Protein AF-A0A7X5CXB2-F1 (afdb_monomer)

Foldseek 3Di:
DDPPPDPLVPLLVVLQVCLVPVDDQSKDAALCVSCVVSVHDSVVSVVSVVVCVVVVQWDDPDDRMIHGDPPVDDPDD

Sequence (77 aa):
MAAIDAAPASLTERVISYMKYKCHDQTLKGIEQAAFHLHCSARQLQRILNRSEAAGFVIKLGKGTYKFVEDSECFKK

Mean predicted aligned error: 8.69 Å

Nearest PDB structures (foldseek):
  7pga-assembly1_B  TM=7.923E-01  e=2.595E-02  Streptomyces peucetius
  7oz3-assembly1_D  TM=7.595E-01  e=3.592E-02  Streptococcus agalactiae
  8gzi-assembly1_A  TM=6.915E-01  e=7.349E-02  Apiospora montagnei NRRL 25634
  7wup-assembly1_B  TM=7.001E-01  e=8.933E-02  Apiospora montagnei NRRL 25634
  7y3h-assembly1_A  TM=6.932E-01  e=8.933E-02  Apiospora montagnei NRRL 25634

Secondary structure (DSSP, 8-state):
-------HHHHHHHHHHHHHHTSG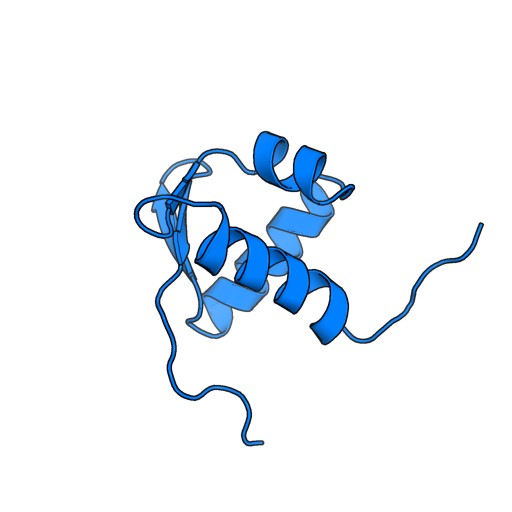GGEEE-HHHHHHHTT--HHHHHHHHHHHHHTTSEEEEETTEEEE---S-----

pLDDT: mean 73.09, std 15.53, range [37.22, 87.75]

Solvent-accessible surface area (backbone atoms only — not comparable to full-atom values): 4647 Å² total; per-residue (Å²): 138,81,84,79,86,60,61,77,58,66,63,46,51,50,52,50,48,42,33,68,76,69,28,76,89,24,42,49,73,41,54,57,61,53,12,61,78,68,77,43,52,47,70,57,48,51,55,46,50,54,51,33,35,77,70,57,39,30,45,80,77,55,99,50,28,35,32,56,41,88,66,90,78,87,86,83,130

Structure (mmCIF, N/CA/C/O backbone):
data_AF-A0A7X5CXB2-F1
#
_entry.id   AF-A0A7X5CXB2-F1
#
loop_
_atom_site.group_PDB
_atom_site.id
_atom_site.type_symbol
_atom_site.label_atom_id
_atom_site.label_alt_id
_atom_site.label_comp_id
_atom_site.label_asym_id
_atom_site.label_entity_id
_atom_site.label_seq_id
_atom_site.pdbx_PDB_ins_code
_atom_site.Cartn_x
_atom_site.Cartn_y
_atom_site.Cartn_z
_atom_site.occupancy
_atom_site.B_iso_or_equiv
_atom_site.auth_seq_id
_atom_site.auth_comp_id
_atom_site.auth_asym_id
_atom_site.auth_atom_id
_atom_site.pdbx_PDB_model_num
ATOM 1 N N . MET A 1 1 ? 16.118 -7.026 -15.508 1.00 37.81 1 MET A N 1
ATOM 2 C CA . MET A 1 1 ? 14.661 -7.044 -15.263 1.00 37.81 1 MET A CA 1
ATOM 3 C C . MET A 1 1 ? 14.365 -8.231 -14.354 1.00 37.81 1 MET A C 1
ATOM 5 O O . MET A 1 1 ? 14.353 -9.349 -14.843 1.00 37.81 1 MET A O 1
ATOM 9 N N . ALA A 1 2 ? 14.230 -8.031 -13.043 1.00 37.72 2 ALA A N 1
ATOM 10 C CA . ALA A 1 2 ? 13.790 -9.089 -12.134 1.00 37.72 2 ALA A CA 1
ATOM 11 C C . ALA A 1 2 ? 12.440 -8.656 -11.572 1.00 37.72 2 ALA A C 1
ATOM 13 O O . ALA A 1 2 ? 12.364 -7.806 -10.685 1.00 37.72 2 ALA A O 1
ATOM 14 N N . ALA A 1 3 ? 11.382 -9.171 -12.195 1.00 48.41 3 ALA A N 1
ATOM 15 C CA . ALA A 1 3 ? 10.043 -9.122 -11.647 1.00 48.41 3 ALA A CA 1
ATOM 16 C C . ALA A 1 3 ? 10.086 -9.893 -10.327 1.00 48.41 3 ALA A C 1
ATOM 18 O O . ALA A 1 3 ? 10.159 -11.119 -10.317 1.00 48.41 3 ALA A O 1
ATOM 19 N N . ILE A 1 4 ? 10.124 -9.159 -9.219 1.00 51.53 4 ILE A N 1
ATOM 20 C CA . ILE A 1 4 ? 9.864 -9.725 -7.904 1.00 51.53 4 ILE A CA 1
ATOM 21 C C . ILE A 1 4 ? 8.374 -10.060 -7.830 1.00 51.53 4 ILE A C 1
ATOM 23 O O . ILE A 1 4 ? 7.564 -9.300 -7.310 1.00 51.53 4 ILE A O 1
ATOM 27 N N . ASP A 1 5 ? 8.024 -11.215 -8.384 1.00 41.88 5 ASP A N 1
ATOM 28 C CA . ASP A 1 5 ? 6.834 -11.969 -8.005 1.00 41.88 5 ASP A CA 1
ATOM 29 C C . ASP A 1 5 ? 7.123 -12.625 -6.643 1.00 41.88 5 ASP A C 1
ATOM 31 O O . ASP A 1 5 ? 7.332 -13.824 -6.508 1.00 41.88 5 ASP A O 1
ATOM 35 N N . ALA A 1 6 ? 7.281 -11.789 -5.618 1.00 37.22 6 ALA A N 1
ATOM 36 C CA . ALA A 1 6 ? 7.174 -12.223 -4.238 1.00 37.22 6 ALA A CA 1
ATOM 37 C C . ALA A 1 6 ? 5.726 -11.957 -3.847 1.00 37.22 6 ALA A C 1
ATOM 39 O O . ALA A 1 6 ? 5.195 -10.895 -4.178 1.00 37.22 6 ALA A O 1
ATOM 40 N N . ALA A 1 7 ? 5.100 -12.939 -3.201 1.00 42.22 7 ALA A N 1
ATOM 41 C CA . ALA A 1 7 ? 3.733 -12.922 -2.697 1.00 42.22 7 ALA A CA 1
ATOM 42 C C . ALA A 1 7 ? 3.223 -11.508 -2.348 1.00 42.22 7 ALA A C 1
ATOM 44 O O . ALA A 1 7 ? 3.987 -10.693 -1.823 1.00 42.22 7 ALA A O 1
ATOM 45 N N . PRO A 1 8 ? 1.921 -11.210 -2.532 1.00 49.97 8 PRO A N 1
ATOM 46 C CA . PRO A 1 8 ? 1.361 -9.891 -2.219 1.00 49.97 8 PRO A CA 1
ATOM 47 C C . PRO A 1 8 ? 1.692 -9.390 -0.798 1.00 49.97 8 PRO A C 1
ATOM 49 O O . PRO A 1 8 ? 1.591 -8.189 -0.560 1.00 49.97 8 PRO A O 1
ATOM 52 N N . ALA A 1 9 ? 2.133 -10.274 0.103 1.00 53.53 9 ALA A N 1
ATOM 53 C CA . ALA A 1 9 ? 2.755 -9.989 1.389 1.00 53.53 9 ALA A CA 1
ATOM 54 C C . ALA A 1 9 ? 3.941 -8.997 1.329 1.00 53.53 9 ALA A C 1
ATOM 56 O O . ALA A 1 9 ? 3.839 -7.944 1.939 1.00 53.53 9 ALA A O 1
ATOM 57 N N . SER A 1 10 ? 5.014 -9.206 0.549 1.00 66.88 10 SER A N 1
ATOM 58 C CA . SER A 1 10 ? 6.249 -8.403 0.721 1.00 66.88 10 SER A CA 1
ATOM 59 C C . SER A 1 10 ? 6.099 -6.916 0.382 1.00 66.88 10 SER A C 1
ATOM 61 O O . SER A 1 10 ? 6.695 -6.064 1.038 1.00 66.88 10 SER A O 1
ATOM 63 N N . LEU A 1 11 ? 5.307 -6.577 -0.638 1.00 70.94 11 LEU A N 1
ATOM 64 C CA . LEU A 1 11 ? 5.089 -5.182 -1.031 1.00 70.94 11 LEU A CA 1
ATOM 65 C C . LEU A 1 11 ? 4.042 -4.514 -0.130 1.00 70.94 11 LEU A C 1
ATOM 67 O O . LEU A 1 11 ? 4.240 -3.387 0.320 1.00 70.94 11 LEU A O 1
ATOM 71 N N . THR A 1 12 ? 2.968 -5.234 0.202 1.00 74.44 12 THR A N 1
ATOM 72 C CA . THR A 1 12 ? 1.923 -4.754 1.117 1.00 74.44 12 THR A CA 1
ATOM 73 C C . THR A 1 12 ? 2.467 -4.547 2.527 1.00 74.44 12 THR A C 1
ATOM 75 O O . THR A 1 12 ? 2.250 -3.489 3.107 1.00 74.44 12 THR A O 1
ATOM 78 N N . GLU A 1 13 ? 3.245 -5.490 3.057 1.00 76.00 13 GLU A N 1
ATOM 79 C CA . GLU A 1 13 ? 3.920 -5.364 4.352 1.00 76.00 13 GLU A CA 1
ATOM 80 C C . GLU A 1 13 ? 4.886 -4.188 4.373 1.00 76.00 13 GLU A C 1
ATOM 82 O O . GLU A 1 13 ? 4.972 -3.492 5.382 1.00 76.00 13 GLU A O 1
ATOM 87 N N . ARG A 1 14 ? 5.582 -3.910 3.266 1.00 81.12 14 ARG A N 1
ATOM 88 C CA . ARG A 1 14 ? 6.472 -2.748 3.178 1.00 81.12 14 ARG A CA 1
ATOM 89 C C . ARG A 1 14 ? 5.691 -1.440 3.249 1.00 81.12 14 ARG A C 1
ATOM 91 O O . ARG A 1 14 ? 6.110 -0.526 3.954 1.00 81.12 14 ARG A O 1
ATOM 98 N N . VAL A 1 15 ? 4.552 -1.362 2.556 1.00 79.38 15 VAL A N 1
ATOM 99 C CA . VAL A 1 15 ? 3.636 -0.210 2.609 1.00 79.38 15 VAL A CA 1
ATOM 100 C C . VAL A 1 15 ? 3.069 -0.039 4.017 1.00 79.38 15 VAL A C 1
ATOM 102 O O . VAL A 1 15 ? 3.067 1.069 4.547 1.00 79.38 15 VAL A O 1
ATOM 105 N N . ILE A 1 16 ? 2.646 -1.132 4.648 1.00 78.44 16 ILE A N 1
ATOM 106 C CA . ILE A 1 16 ? 2.092 -1.126 6.003 1.00 78.44 16 ILE A CA 1
ATOM 107 C C . ILE A 1 16 ? 3.152 -0.733 7.033 1.00 78.44 16 ILE A C 1
ATOM 109 O O . ILE A 1 16 ? 2.908 0.138 7.862 1.00 78.44 16 ILE A O 1
ATOM 113 N N . SER A 1 17 ? 4.358 -1.287 6.939 1.00 79.31 17 SER A N 1
ATOM 114 C CA . SER A 1 17 ? 5.496 -0.908 7.782 1.00 79.31 17 SER A CA 1
ATOM 115 C C . SER A 1 17 ? 5.852 0.564 7.587 1.00 79.31 17 SER A C 1
ATOM 117 O O . SER A 1 17 ? 6.097 1.280 8.552 1.00 79.31 17 SER A O 1
ATOM 119 N N . TYR A 1 18 ? 5.816 1.061 6.349 1.00 8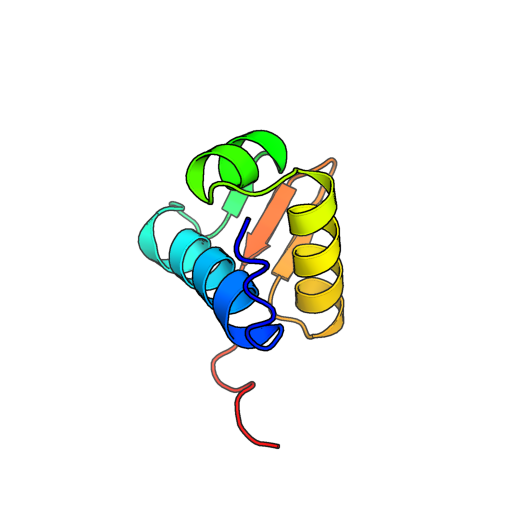1.12 18 TYR A N 1
ATOM 120 C CA . TYR A 1 18 ? 6.010 2.481 6.076 1.00 81.12 18 TYR A CA 1
ATOM 121 C C . TYR A 1 18 ? 4.934 3.336 6.766 1.00 81.12 18 TYR A C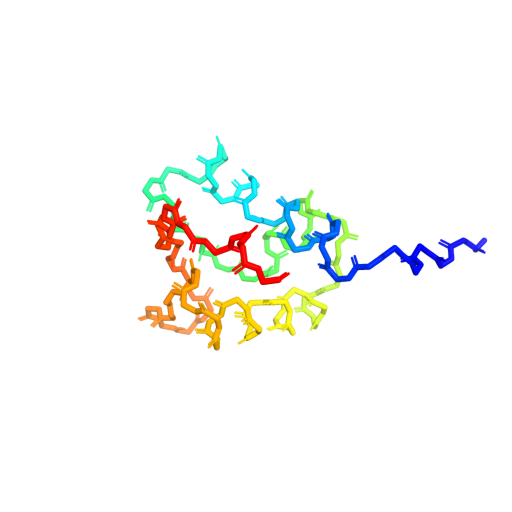 1
ATOM 123 O O . TYR A 1 18 ? 5.271 4.293 7.454 1.00 81.12 18 TYR A O 1
ATOM 131 N N . MET A 1 19 ? 3.654 2.968 6.688 1.00 79.94 19 MET A N 1
ATOM 132 C CA . MET A 1 19 ? 2.591 3.693 7.398 1.00 79.94 19 MET A CA 1
ATOM 133 C C . MET A 1 19 ? 2.735 3.611 8.927 1.00 79.94 19 MET A C 1
ATOM 135 O O . MET A 1 19 ? 2.472 4.602 9.600 1.00 79.94 19 MET A O 1
ATOM 139 N N . LYS A 1 20 ? 3.193 2.478 9.476 1.00 77.69 20 LYS A N 1
ATOM 140 C CA . LYS A 1 20 ? 3.414 2.296 10.921 1.00 77.69 20 LYS A CA 1
ATOM 141 C C . LYS A 1 20 ? 4.596 3.104 11.462 1.00 77.69 20 LYS A C 1
ATOM 143 O O . LYS A 1 20 ? 4.481 3.698 12.525 1.00 77.69 20 LYS A O 1
ATOM 148 N N . TYR A 1 21 ? 5.724 3.123 10.750 1.00 77.06 21 TYR A N 1
ATOM 149 C CA . TYR A 1 21 ? 6.978 3.695 11.261 1.00 77.06 21 TYR A CA 1
ATOM 150 C C . TYR A 1 21 ? 7.307 5.090 10.711 1.00 77.06 21 TYR A C 1
ATOM 152 O O . TYR A 1 21 ? 8.025 5.845 11.364 1.00 77.06 21 TYR A O 1
ATOM 160 N N . LYS A 1 22 ? 6.842 5.442 9.504 1.00 73.38 22 LYS A N 1
ATOM 161 C CA . LYS A 1 22 ? 7.157 6.725 8.845 1.00 73.38 22 LYS A CA 1
ATOM 162 C C . LYS A 1 22 ? 6.013 7.738 8.888 1.00 73.38 22 LYS A C 1
ATOM 164 O O . LYS A 1 22 ? 6.304 8.932 8.843 1.00 73.38 22 LYS A O 1
ATOM 169 N N . CYS A 1 23 ? 4.748 7.318 8.966 1.00 73.44 23 CYS A N 1
ATOM 170 C CA . CYS A 1 23 ? 3.625 8.257 9.039 1.00 73.44 23 CYS A CA 1
ATOM 171 C C . CYS A 1 23 ? 3.293 8.615 10.493 1.00 73.44 23 CYS A C 1
ATOM 173 O O . CYS A 1 23 ? 2.837 7.775 11.264 1.00 73.44 23 CYS A O 1
ATOM 175 N N . HIS A 1 24 ? 3.445 9.894 10.838 1.00 67.06 24 HIS A N 1
ATOM 176 C CA . HIS A 1 24 ? 2.843 10.461 12.046 1.00 67.06 24 HIS A CA 1
ATOM 177 C C . HIS A 1 24 ? 1.310 10.333 11.926 1.00 67.06 24 HIS A C 1
ATOM 179 O O . HIS A 1 24 ? 0.762 10.570 10.846 1.00 67.06 24 HIS A O 1
ATOM 185 N N . ASP A 1 25 ? 0.633 9.860 12.975 1.00 73.94 25 ASP A N 1
ATOM 186 C CA . ASP A 1 25 ? -0.807 9.531 12.984 1.00 73.94 25 ASP A CA 1
ATOM 187 C C . ASP A 1 25 ? -1.244 8.403 12.038 1.00 73.94 25 ASP A C 1
ATOM 189 O O . ASP A 1 25 ? -2.434 8.301 11.711 1.00 73.94 25 ASP A O 1
ATOM 193 N N . GLN A 1 26 ? -0.306 7.579 11.544 1.00 81.38 26 GLN A N 1
ATOM 194 C CA . GLN A 1 26 ? -0.619 6.435 10.676 1.00 81.38 26 GLN A CA 1
ATOM 195 C C . GLN A 1 26 ? -1.422 6.826 9.424 1.00 81.38 26 GLN A C 1
ATOM 197 O O . GLN A 1 26 ? -2.093 6.011 8.792 1.00 81.38 26 GLN A O 1
ATOM 202 N N . THR A 1 27 ? -1.364 8.104 9.050 1.00 83.38 27 THR A N 1
ATOM 203 C CA . THR A 1 27 ? -2.186 8.677 7.992 1.00 83.38 27 THR A CA 1
ATOM 204 C C . THR A 1 27 ? -1.316 8.944 6.777 1.00 83.38 27 THR A C 1
ATOM 206 O O . THR A 1 27 ? -0.455 9.822 6.770 1.00 83.38 27 THR A O 1
ATOM 209 N N . LEU A 1 28 ? -1.565 8.187 5.717 1.00 82.50 28 LEU A N 1
ATOM 210 C CA . LEU A 1 28 ? -0.917 8.339 4.429 1.00 82.50 28 LEU A CA 1
ATOM 211 C C . LEU A 1 28 ? -1.679 9.377 3.609 1.00 82.50 28 LEU A C 1
ATOM 213 O O . LEU A 1 28 ? -2.824 9.171 3.193 1.00 82.50 28 LEU A O 1
ATOM 217 N N . LYS A 1 29 ? -1.024 10.515 3.380 1.00 81.62 29 LYS A N 1
ATOM 218 C CA . LYS A 1 29 ? -1.541 11.617 2.567 1.00 81.62 29 LYS A CA 1
ATOM 219 C C . LYS A 1 29 ? -0.869 11.591 1.199 1.00 81.62 29 LYS A C 1
ATOM 221 O O . LYS A 1 29 ? 0.311 11.903 1.073 1.00 81.62 29 LYS A O 1
ATOM 226 N N . GLY A 1 30 ? -1.641 11.253 0.172 1.00 83.88 30 GLY A N 1
ATOM 227 C CA . GLY A 1 30 ? -1.167 11.243 -1.206 1.00 83.88 30 GLY A CA 1
ATOM 228 C C . GLY A 1 30 ? -0.491 9.928 -1.589 1.00 83.88 30 GLY A C 1
ATOM 229 O O . GLY A 1 3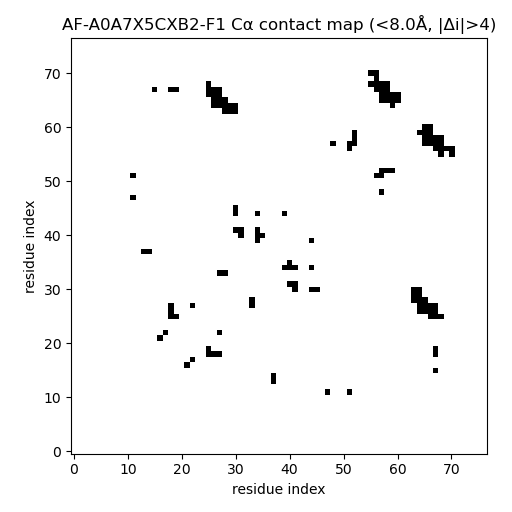0 ? 0.632 9.633 -1.186 1.00 83.88 30 GLY A O 1
ATOM 230 N N . ILE A 1 31 ? -1.177 9.176 -2.451 1.00 82.56 31 ILE A N 1
ATOM 231 C CA . ILE A 1 31 ? -0.686 7.929 -3.054 1.00 82.56 31 ILE A CA 1
ATOM 232 C C . ILE A 1 31 ? 0.676 8.134 -3.721 1.00 82.56 31 ILE A C 1
ATOM 234 O O . ILE A 1 31 ? 1.564 7.307 -3.569 1.00 82.56 31 ILE A O 1
ATOM 238 N N . GLU A 1 32 ? 0.852 9.223 -4.465 1.00 82.31 32 GLU A N 1
ATOM 239 C CA . GLU A 1 32 ? 2.049 9.413 -5.289 1.00 82.31 32 GLU A CA 1
ATOM 240 C C . GLU A 1 32 ? 3.318 9.570 -4.453 1.00 82.31 32 GLU A C 1
ATOM 242 O O . GLU A 1 32 ? 4.337 8.962 -4.768 1.00 82.31 32 GLU A O 1
ATOM 247 N N . GLN A 1 33 ? 3.234 10.303 -3.341 1.00 82.19 33 GLN A N 1
ATOM 248 C CA . GLN A 1 33 ? 4.365 10.504 -2.433 1.00 82.19 33 GLN A CA 1
ATOM 249 C C . GLN A 1 33 ? 4.792 9.184 -1.791 1.00 82.19 33 GLN A C 1
ATOM 251 O O . GLN A 1 33 ? 5.962 8.811 -1.841 1.00 82.19 33 GLN A O 1
ATOM 256 N N . ALA A 1 34 ? 3.836 8.428 -1.249 1.00 80.50 34 ALA A N 1
ATOM 257 C CA . ALA A 1 34 ? 4.126 7.117 -0.686 1.00 80.50 34 ALA A CA 1
ATOM 258 C C . ALA A 1 34 ? 4.677 6.152 -1.746 1.00 80.50 34 ALA A C 1
ATOM 260 O O . ALA A 1 34 ? 5.646 5.441 -1.492 1.00 80.50 34 ALA A O 1
ATOM 261 N N . ALA A 1 35 ? 4.115 6.166 -2.956 1.00 82.56 35 ALA A N 1
ATOM 262 C CA . ALA A 1 35 ? 4.574 5.331 -4.058 1.00 82.56 35 ALA A CA 1
ATOM 263 C C . ALA A 1 35 ? 6.031 5.655 -4.431 1.00 82.56 35 ALA A C 1
ATOM 265 O O . ALA A 1 35 ? 6.825 4.738 -4.628 1.00 82.56 35 ALA A O 1
ATOM 266 N N . PHE A 1 36 ? 6.409 6.935 -4.416 1.00 80.56 36 PHE A N 1
ATOM 267 C CA . PHE A 1 36 ? 7.780 7.377 -4.653 1.00 80.56 36 PHE A CA 1
ATOM 268 C C . PHE A 1 36 ? 8.751 6.880 -3.571 1.00 80.56 36 PHE A C 1
ATOM 270 O O . PHE A 1 36 ? 9.812 6.350 -3.892 1.00 80.56 36 PHE A O 1
ATOM 277 N N . HIS A 1 37 ? 8.364 6.955 -2.294 1.00 78.94 37 HIS A N 1
ATOM 278 C CA . HIS A 1 37 ? 9.174 6.437 -1.184 1.00 78.94 37 HIS A CA 1
ATOM 279 C C . HIS A 1 37 ? 9.326 4.911 -1.191 1.00 78.94 37 HIS A C 1
ATOM 281 O O . HIS A 1 37 ? 10.348 4.384 -0.759 1.00 78.94 37 HIS A O 1
ATOM 287 N N . LEU A 1 38 ? 8.308 4.198 -1.671 1.00 77.94 38 LEU A N 1
ATOM 288 C CA . LEU A 1 38 ? 8.269 2.736 -1.736 1.00 77.94 38 LEU A CA 1
ATOM 289 C C . LEU A 1 38 ? 8.785 2.183 -3.076 1.00 77.94 38 LEU A C 1
ATOM 291 O O . LEU A 1 38 ? 8.756 0.969 -3.278 1.00 77.94 38 LEU A O 1
ATOM 295 N N . HIS A 1 39 ? 9.262 3.053 -3.977 1.00 79.31 39 HIS A N 1
ATOM 296 C CA . HIS A 1 39 ? 9.705 2.716 -5.336 1.00 79.31 39 HIS A CA 1
ATOM 297 C C . HIS A 1 39 ? 8.657 1.942 -6.149 1.00 79.31 39 HIS A C 1
ATOM 299 O O . HIS A 1 39 ? 8.973 1.018 -6.897 1.00 79.31 39 HIS A O 1
ATOM 305 N N . CYS A 1 40 ? 7.389 2.310 -5.995 1.00 73.94 40 CYS A N 1
ATOM 306 C CA . CYS A 1 40 ? 6.265 1.692 -6.681 1.00 73.94 40 CYS A CA 1
ATOM 3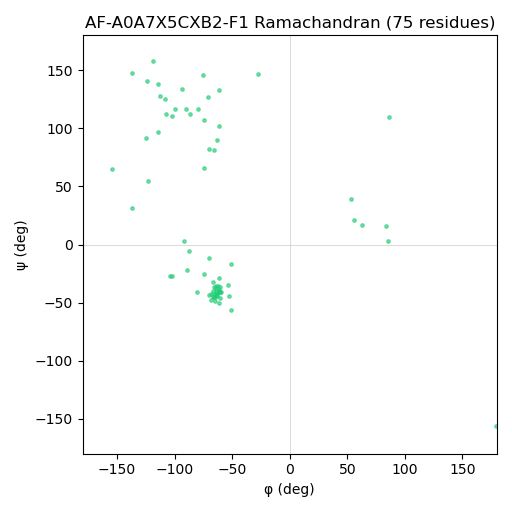07 C C . CYS A 1 40 ? 5.529 2.698 -7.556 1.00 73.94 40 CYS A C 1
ATOM 309 O O . CYS A 1 40 ? 5.573 3.905 -7.340 1.00 73.94 40 CYS A O 1
ATOM 311 N N . SER A 1 41 ? 4.794 2.201 -8.548 1.00 82.44 41 SER A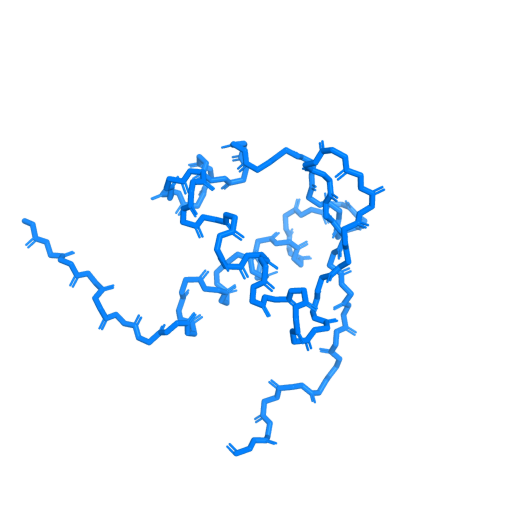 N 1
ATOM 312 C CA . SER A 1 41 ? 3.881 3.049 -9.314 1.00 82.44 41 SER A CA 1
ATOM 313 C C . SER A 1 41 ? 2.629 3.369 -8.493 1.00 82.44 41 SER A C 1
ATOM 315 O O . SER A 1 41 ? 2.103 2.499 -7.795 1.00 82.44 41 SER A O 1
ATOM 317 N N . ALA A 1 42 ? 2.064 4.569 -8.655 1.00 82.44 42 ALA A N 1
ATOM 318 C CA . ALA A 1 42 ? 0.827 4.974 -7.974 1.00 82.44 42 ALA A CA 1
ATOM 319 C C . ALA A 1 42 ? -0.339 3.984 -8.196 1.00 82.44 42 ALA A C 1
ATOM 321 O O . ALA A 1 42 ? -1.114 3.704 -7.283 1.00 82.44 42 AL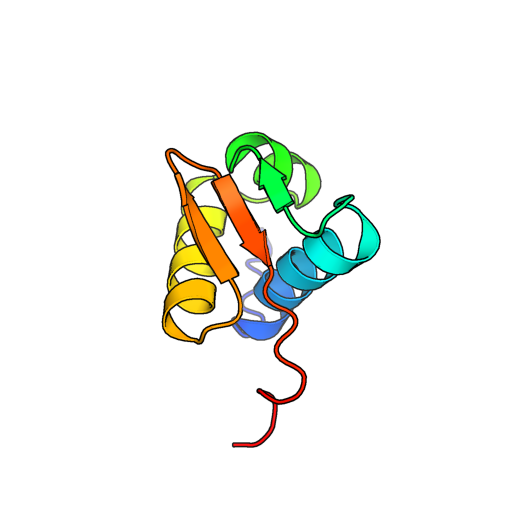A A O 1
ATOM 322 N N . ARG A 1 43 ? -0.420 3.373 -9.388 1.00 84.31 43 ARG A 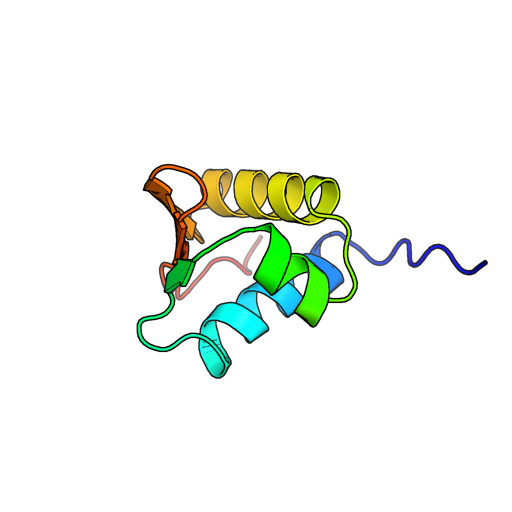N 1
ATOM 323 C CA . ARG A 1 43 ? -1.385 2.304 -9.708 1.00 84.31 43 ARG A CA 1
ATOM 324 C C . ARG A 1 43 ? -1.188 1.026 -8.885 1.00 84.31 43 ARG A C 1
ATOM 326 O O . ARG A 1 43 ? -2.172 0.403 -8.493 1.00 84.31 43 ARG A O 1
ATOM 333 N N . GLN A 1 44 ? 0.060 0.615 -8.650 1.00 82.69 44 GLN A N 1
ATOM 334 C CA . GLN A 1 44 ? 0.373 -0.551 -7.813 1.00 82.69 44 GLN A CA 1
ATOM 335 C C . GLN A 1 44 ? -0.012 -0.266 -6.364 1.00 82.69 44 GLN A C 1
ATOM 337 O O . GLN A 1 44 ? -0.709 -1.069 -5.749 1.00 82.69 44 GLN A O 1
ATOM 342 N N . LEU A 1 45 ? 0.346 0.919 -5.866 1.00 85.50 45 LEU A N 1
ATOM 343 C CA . LEU A 1 45 ? 0.009 1.321 -4.509 1.00 85.50 45 LEU A CA 1
ATOM 344 C C . LEU A 1 45 ? -1.509 1.416 -4.292 1.00 85.50 45 LEU A C 1
ATOM 346 O O . LEU A 1 45 ? -1.999 0.918 -3.287 1.00 85.50 45 LEU A O 1
ATOM 350 N N . GLN A 1 46 ? -2.275 1.962 -5.246 1.00 85.38 46 GLN A N 1
ATOM 351 C CA . GLN A 1 46 ? -3.744 1.962 -5.169 1.00 85.38 46 GLN A CA 1
ATOM 352 C C . GLN A 1 46 ? -4.335 0.552 -5.099 1.00 85.38 46 GLN A C 1
ATOM 354 O O . GLN A 1 46 ? -5.265 0.320 -4.333 1.00 85.38 46 GLN A O 1
ATOM 359 N N . ARG A 1 47 ? -3.811 -0.405 -5.876 1.00 86.19 47 ARG A N 1
ATOM 360 C CA . ARG A 1 47 ? -4.271 -1.801 -5.807 1.00 86.19 47 ARG A CA 1
ATOM 361 C C . ARG A 1 47 ? -3.994 -2.426 -4.443 1.00 86.19 47 ARG A C 1
ATOM 363 O O . ARG A 1 47 ? -4.860 -3.122 -3.922 1.00 86.19 47 ARG A O 1
ATOM 370 N N . ILE A 1 48 ? -2.807 -2.178 -3.891 1.00 84.19 48 ILE A N 1
ATOM 371 C CA . ILE A 1 48 ? -2.421 -2.645 -2.556 1.00 84.19 48 ILE A CA 1
ATOM 372 C C . ILE A 1 48 ? -3.353 -2.033 -1.513 1.00 84.19 48 ILE A C 1
ATOM 374 O O . ILE A 1 48 ? -3.968 -2.773 -0.760 1.00 84.19 48 ILE A O 1
ATOM 378 N N . LEU A 1 49 ? -3.551 -0.714 -1.542 1.00 82.12 49 LEU A N 1
ATOM 379 C CA . LEU A 1 49 ? -4.432 -0.017 -0.607 1.00 82.12 49 LEU A CA 1
ATOM 380 C C . LEU A 1 49 ? -5.884 -0.474 -0.708 1.00 82.12 49 LEU A C 1
ATOM 382 O O . LEU A 1 49 ? -6.499 -0.660 0.326 1.00 82.12 49 LEU A O 1
ATOM 386 N N . ASN A 1 50 ? -6.421 -0.722 -1.905 1.00 85.94 50 ASN A N 1
ATOM 387 C CA . ASN A 1 50 ? -7.769 -1.281 -2.047 1.00 85.94 50 ASN A CA 1
ATOM 388 C C . ASN A 1 50 ? -7.874 -2.694 -1.452 1.00 85.94 50 ASN A C 1
ATOM 390 O O . ASN A 1 50 ? -8.895 -3.026 -0.860 1.00 85.94 50 ASN A O 1
ATOM 394 N N . ARG A 1 51 ? -6.839 -3.538 -1.584 1.00 84.06 51 ARG A N 1
ATOM 395 C CA . ARG A 1 51 ? -6.815 -4.851 -0.910 1.00 84.06 51 ARG A CA 1
ATOM 396 C C . ARG A 1 51 ? -6.701 -4.700 0.600 1.00 84.06 51 ARG A C 1
ATOM 398 O O . ARG A 1 51 ? -7.397 -5.400 1.320 1.00 84.06 51 ARG A O 1
ATOM 405 N N . SER A 1 52 ? -5.846 -3.796 1.065 1.00 81.88 52 SER A N 1
ATOM 406 C CA . SER A 1 52 ? -5.698 -3.473 2.482 1.00 81.88 52 SER A CA 1
ATOM 407 C C . SER A 1 52 ? -6.990 -2.898 3.063 1.00 81.88 52 SER A C 1
ATOM 409 O O . SER A 1 52 ? -7.317 -3.208 4.198 1.00 81.88 52 SER A O 1
ATOM 411 N N . GLU A 1 53 ? -7.741 -2.112 2.288 1.00 85.31 53 GLU A N 1
ATOM 412 C CA . GLU A 1 53 ? -9.050 -1.575 2.668 1.00 85.31 53 GLU A CA 1
ATOM 413 C C . GLU A 1 53 ? -10.085 -2.697 2.759 1.00 85.31 53 GLU A C 1
ATOM 415 O O . GLU A 1 53 ? -10.752 -2.835 3.778 1.00 85.31 53 GLU A O 1
ATOM 420 N N . ALA A 1 54 ? -10.148 -3.569 1.745 1.00 83.56 54 ALA A N 1
ATOM 421 C CA . ALA A 1 54 ? -11.025 -4.739 1.751 1.00 83.56 54 ALA A CA 1
ATOM 422 C C . ALA A 1 54 ? -10.708 -5.726 2.890 1.00 83.56 54 ALA A C 1
ATOM 424 O O . ALA A 1 54 ? -11.597 -6.426 3.362 1.00 83.56 54 ALA A O 1
ATOM 425 N N . ALA A 1 55 ? -9.448 -5.782 3.324 1.00 81.25 55 ALA A N 1
ATOM 426 C CA . ALA A 1 55 ? -9.001 -6.584 4.456 1.00 81.25 55 ALA A CA 1
ATOM 427 C C . ALA A 1 55 ? -9.123 -5.861 5.814 1.00 81.25 55 ALA A C 1
ATOM 429 O O . ALA A 1 55 ? -8.881 -6.486 6.837 1.00 81.25 55 ALA A O 1
ATOM 430 N N . GLY A 1 56 ? -9.495 -4.575 5.845 1.00 82.25 56 GLY A N 1
ATOM 431 C CA . GLY A 1 56 ? -9.687 -3.807 7.082 1.00 82.25 56 GLY A CA 1
ATOM 432 C C . GLY A 1 56 ? -8.428 -3.166 7.683 1.00 82.25 56 GLY A C 1
ATOM 433 O O . GLY A 1 56 ? -8.521 -2.497 8.706 1.00 82.25 56 GLY A O 1
ATOM 434 N N . PHE A 1 57 ? -7.263 -3.284 7.041 1.00 79.94 57 PHE A N 1
ATOM 435 C CA . PHE A 1 57 ? -6.003 -2.688 7.516 1.00 79.94 57 PHE A CA 1
ATOM 436 C C . PHE A 1 57 ? -5.915 -1.172 7.317 1.00 79.94 57 PHE A C 1
ATOM 438 O O . PHE A 1 57 ? -5.130 -0.489 7.973 1.00 79.94 57 PHE A O 1
ATOM 445 N N . VAL A 1 58 ? -6.641 -0.622 6.344 1.00 84.62 58 VAL A N 1
ATOM 446 C CA . VAL A 1 58 ? -6.660 0.822 6.080 1.00 84.62 58 VAL A CA 1
ATOM 447 C C . VAL A 1 58 ? -8.082 1.282 5.825 1.00 84.62 58 VAL A C 1
ATOM 449 O O . VAL A 1 58 ? -8.879 0.567 5.232 1.00 84.62 58 VAL A O 1
ATOM 452 N N . ILE A 1 59 ? -8.385 2.514 6.213 1.00 87.19 59 ILE A N 1
ATOM 453 C CA . ILE A 1 59 ? -9.635 3.182 5.865 1.00 87.19 59 ILE A CA 1
ATOM 454 C C . ILE A 1 59 ? -9.346 4.372 4.967 1.00 87.19 59 ILE A C 1
ATOM 456 O O . ILE A 1 59 ? -8.403 5.143 5.180 1.00 87.19 59 ILE A O 1
ATOM 460 N N . LYS A 1 60 ? -10.175 4.544 3.945 1.00 87.75 60 LYS A N 1
ATOM 461 C CA . LYS A 1 60 ? -10.118 5.720 3.088 1.00 87.75 60 LYS A CA 1
ATOM 462 C C . LYS A 1 60 ? -10.815 6.886 3.784 1.00 87.75 60 LYS A C 1
ATOM 464 O O . LYS A 1 60 ? -12.020 6.856 3.999 1.00 87.75 60 LYS A O 1
ATOM 469 N N . LEU A 1 61 ? -10.059 7.937 4.093 1.00 84.94 61 LEU A N 1
ATOM 470 C CA . LEU A 1 61 ? -10.600 9.163 4.687 1.00 84.94 61 LEU A CA 1
ATOM 471 C C . LEU A 1 61 ? -11.049 10.190 3.631 1.00 84.94 61 LEU A C 1
ATOM 473 O O . LEU A 1 61 ? -11.850 11.066 3.938 1.00 84.94 61 LEU A O 1
ATOM 477 N N . GLY A 1 62 ? -10.542 10.125 2.389 1.00 84.25 62 GLY A N 1
ATOM 478 C CA . GLY A 1 62 ? -10.883 11.108 1.348 1.00 84.25 62 GLY A CA 1
ATOM 479 C C . GLY A 1 62 ? -10.199 10.901 -0.011 1.00 84.25 62 GLY A C 1
ATOM 480 O O . GLY A 1 62 ? -9.804 9.787 -0.362 1.00 84.25 62 GLY A O 1
ATOM 481 N N . LYS A 1 63 ? -10.064 11.980 -0.805 1.00 74.88 63 LYS A N 1
ATOM 482 C CA . LYS A 1 63 ? -9.410 11.989 -2.135 1.00 74.88 63 LYS A CA 1
ATOM 483 C C . LYS A 1 63 ? -7.904 11.685 -2.024 1.00 74.88 63 LYS A C 1
ATOM 485 O O . LYS A 1 63 ? -7.082 12.591 -2.026 1.00 74.88 63 LYS A O 1
ATOM 490 N N . GLY A 1 64 ? -7.548 10.403 -1.928 1.00 75.25 64 GLY A N 1
ATOM 491 C CA . GLY A 1 64 ? -6.153 9.948 -1.859 1.00 75.25 64 GLY A CA 1
ATOM 492 C C . GLY A 1 64 ? -5.536 9.990 -0.458 1.00 75.25 64 GLY A C 1
ATOM 493 O O . GLY A 1 64 ? -4.313 9.913 -0.337 1.00 75.25 64 GLY A O 1
ATOM 494 N N . THR A 1 65 ? -6.371 10.098 0.579 1.00 84.69 65 THR A N 1
ATOM 495 C CA . THR A 1 65 ? -5.950 10.021 1.982 1.00 84.69 65 THR A CA 1
ATOM 496 C C . THR A 1 65 ? -6.431 8.713 2.579 1.00 84.69 65 THR A C 1
ATOM 498 O O . THR A 1 65 ? -7.630 8.423 2.556 1.00 84.69 65 THR A O 1
ATOM 501 N N . TYR A 1 66 ? -5.494 7.958 3.136 1.00 87.38 66 TYR A N 1
ATOM 502 C CA . TYR A 1 66 ? -5.745 6.684 3.792 1.00 87.38 66 TYR A CA 1
ATOM 503 C C . TYR A 1 66 ? -5.209 6.747 5.210 1.00 87.38 66 TYR A C 1
ATOM 505 O O . TYR A 1 66 ? -4.141 7.306 5.447 1.00 87.38 66 TYR A O 1
ATOM 513 N N . LYS A 1 67 ? -5.936 6.166 6.152 1.00 86.69 67 LYS A N 1
ATOM 514 C CA . LYS A 1 67 ? -5.465 5.985 7.518 1.00 86.69 67 LYS A CA 1
ATOM 515 C C . LYS A 1 67 ? -5.272 4.506 7.762 1.00 86.69 67 LYS A C 1
ATOM 517 O O . LYS A 1 67 ? -6.167 3.715 7.481 1.00 86.69 67 LYS A O 1
ATOM 522 N N . PHE A 1 68 ? -4.092 4.147 8.233 1.00 86.56 68 PHE A N 1
ATOM 523 C CA . PHE A 1 68 ? -3.814 2.804 8.682 1.00 86.56 68 PHE A CA 1
ATOM 524 C C . PHE A 1 68 ? -4.557 2.575 9.994 1.00 86.56 68 PHE A C 1
ATOM 526 O O . PHE A 1 68 ? -4.501 3.396 10.909 1.00 86.56 68 PHE A O 1
ATOM 533 N N . VAL A 1 69 ? -5.329 1.498 10.025 1.00 81.31 69 VAL A N 1
ATOM 534 C CA . VAL A 1 69 ? -5.998 1.013 11.220 1.00 81.31 69 VAL A CA 1
ATOM 535 C C . VAL A 1 69 ? -5.110 -0.113 11.701 1.00 81.31 69 VAL A C 1
ATOM 537 O O . VAL A 1 69 ? -4.874 -1.066 10.960 1.00 81.31 69 VAL A O 1
ATOM 540 N N . GLU A 1 70 ? -4.526 0.036 12.889 1.00 66.50 70 GLU A N 1
ATOM 541 C CA . GLU A 1 70 ? -3.755 -1.044 13.493 1.00 66.50 70 GLU A CA 1
ATOM 542 C C . GLU A 1 70 ? -4.667 -2.233 13.759 1.00 66.50 70 GLU A C 1
ATOM 544 O O . GLU A 1 70 ? -5.284 -2.354 14.812 1.00 66.50 70 GLU A O 1
ATOM 549 N N . ASP A 1 71 ? -4.750 -3.109 12.766 1.00 55.31 71 ASP A N 1
ATOM 550 C CA . ASP A 1 71 ? -5.311 -4.427 12.934 1.00 55.31 71 ASP A CA 1
ATOM 551 C C . ASP A 1 71 ? -4.277 -5.249 13.698 1.00 55.31 71 ASP A C 1
ATOM 553 O O . ASP A 1 71 ? -3.182 -5.546 13.203 1.00 55.31 71 ASP A O 1
ATOM 557 N N . SER A 1 72 ? -4.583 -5.515 14.962 1.00 49.50 72 SER A N 1
ATOM 558 C CA . SER A 1 72 ? -3.725 -6.333 15.804 1.00 49.50 72 SER A CA 1
ATOM 559 C C . SER A 1 72 ? -3.719 -7.810 15.390 1.00 49.50 72 SER A C 1
ATOM 561 O O . SER A 1 72 ? -2.827 -8.501 15.859 1.00 49.50 72 SER A O 1
ATOM 563 N N . GLU A 1 73 ? -4.597 -8.333 14.512 1.00 49.12 73 GLU A N 1
ATOM 564 C CA . GLU A 1 73 ? -4.677 -9.789 14.273 1.00 49.12 73 GLU A CA 1
ATOM 565 C C . GLU A 1 73 ? -5.214 -10.224 12.887 1.00 49.12 73 GLU A C 1
ATOM 567 O O . GLU A 1 73 ? -6.201 -10.950 12.787 1.00 49.12 73 GLU A O 1
ATOM 572 N N . CYS A 1 74 ? -4.505 -9.928 11.794 1.00 41.22 74 CYS A N 1
ATOM 573 C CA . CYS A 1 74 ? -4.805 -10.532 10.484 1.00 41.22 74 CYS A CA 1
ATOM 574 C C . CYS A 1 74 ? -3.589 -11.265 9.887 1.00 41.22 74 CYS A C 1
ATOM 576 O O . CYS A 1 74 ? -3.154 -11.009 8.765 1.00 41.22 74 CYS A O 1
ATOM 578 N N . PHE A 1 75 ? -3.022 -12.207 10.650 1.00 39.72 75 PHE A N 1
ATOM 579 C CA . PHE A 1 75 ? -2.046 -13.181 10.129 1.00 39.72 75 PHE A CA 1
ATOM 580 C C . PHE A 1 75 ? -2.277 -14.621 10.624 1.00 39.72 75 PHE A C 1
ATOM 582 O O . PHE A 1 75 ? -1.339 -15.403 10.763 1.00 39.72 75 PHE A O 1
ATOM 589 N N . LYS A 1 76 ? -3.532 -15.008 10.881 1.00 37.94 76 LYS A N 1
ATOM 590 C CA . LYS A 1 76 ? -3.903 -16.418 11.084 1.00 37.94 76 LYS A CA 1
ATOM 591 C C . LYS A 1 76 ? -5.016 -16.813 10.121 1.00 37.94 76 LYS A C 1
ATOM 593 O O . LYS A 1 76 ? -6.195 -16.678 10.435 1.00 37.94 76 LYS A O 1
ATOM 598 N N . LYS A 1 77 ? -4.639 -17.326 8.956 1.00 39.81 77 LYS A N 1
ATOM 599 C CA . LYS A 1 77 ? -5.473 -18.284 8.237 1.00 39.81 77 LYS A CA 1
ATOM 600 C C . LYS A 1 77 ? -4.599 -19.345 7.600 1.00 39.81 77 LYS A C 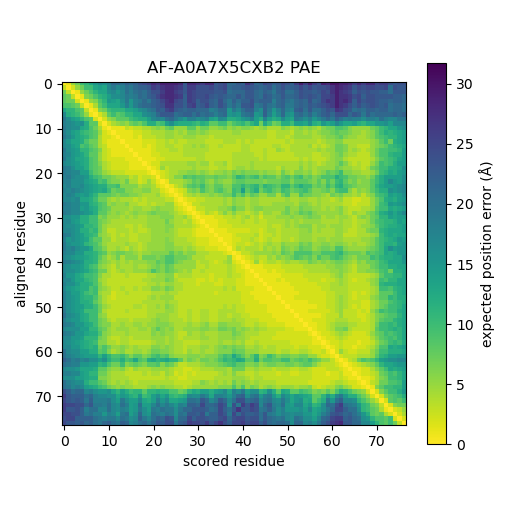1
ATOM 602 O O . LYS A 1 77 ? -3.540 -18.958 7.063 1.00 39.81 77 LYS A O 1
#

Radius of gyration: 12.03 Å; Cα contacts (8 Å, |Δi|>4): 70; chains: 1; bounding box: 26×30×31 Å